Protein AF-A0A4Q1AX29-F1 (afdb_monomer)

Structure (mmCIF, N/CA/C/O backbone):
data_AF-A0A4Q1AX29-F1
#
_entry.id   AF-A0A4Q1AX29-F1
#
loop_
_atom_site.group_PDB
_atom_site.id
_atom_site.type_symbol
_atom_site.label_atom_id
_atom_site.label_alt_id
_atom_site.label_comp_id
_atom_site.label_asym_id
_atom_site.label_entity_id
_atom_site.label_seq_id
_atom_site.pdbx_PDB_ins_code
_atom_site.Cartn_x
_atom_site.Cartn_y
_atom_site.Cartn_z
_atom_site.occupancy
_atom_site.B_iso_or_equiv
_atom_site.auth_seq_id
_atom_site.auth_comp_id
_atom_site.auth_asym_id
_atom_site.auth_atom_id
_atom_site.pdbx_PDB_model_num
ATOM 1 N N . ASN A 1 1 ? -21.742 1.348 8.158 1.00 94.44 1 ASN A N 1
ATOM 2 C CA . ASN A 1 1 ? -20.866 2.419 8.671 1.00 94.44 1 ASN A CA 1
ATOM 3 C C . ASN A 1 1 ? -20.179 2.042 9.993 1.00 94.44 1 ASN A C 1
ATOM 5 O O . ASN A 1 1 ? -20.009 2.893 10.861 1.00 94.44 1 ASN A O 1
ATOM 9 N N . GLN A 1 2 ? -19.813 0.765 10.159 1.00 96.81 2 GLN A N 1
ATOM 10 C CA . GLN A 1 2 ? -19.086 0.260 11.331 1.00 96.81 2 GLN A CA 1
ATOM 11 C C . GLN A 1 2 ? -17.579 0.408 11.099 1.00 96.81 2 GLN A C 1
ATOM 13 O O . GLN A 1 2 ? -17.156 0.415 9.941 1.00 96.81 2 GLN A O 1
ATOM 18 N N . TRP A 1 3 ? -16.799 0.501 12.173 1.00 97.06 3 TRP A N 1
ATOM 19 C CA . TRP A 1 3 ? -15.341 0.484 12.115 1.00 97.06 3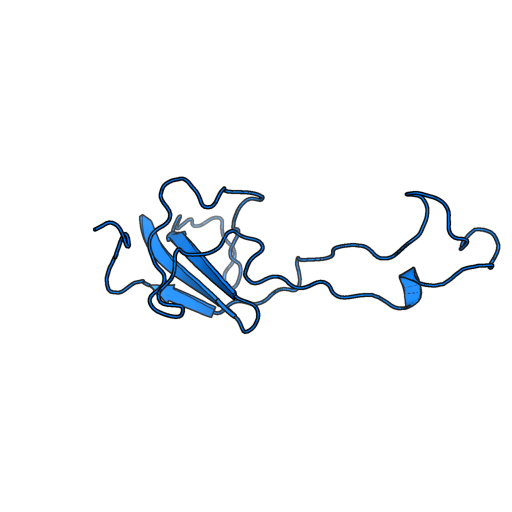 TRP A CA 1
ATOM 20 C C . TRP A 1 3 ? -14.817 -0.921 11.820 1.00 97.06 3 TRP A C 1
ATOM 22 O O . TRP A 1 3 ? -15.298 -1.910 12.380 1.00 97.06 3 TRP A O 1
ATOM 32 N N . LEU A 1 4 ? -13.854 -0.996 10.910 1.00 96.44 4 LEU A N 1
ATOM 33 C CA . LEU A 1 4 ? -13.205 -2.215 10.460 1.00 96.44 4 LEU A CA 1
ATOM 34 C C . LEU A 1 4 ? -11.689 -2.072 10.547 1.00 96.44 4 LEU A C 1
ATOM 36 O O . LEU A 1 4 ? -11.142 -0.994 10.317 1.00 96.44 4 LEU A O 1
ATOM 40 N N . GLU A 1 5 ? -11.039 -3.206 10.756 1.00 96.19 5 GLU A N 1
ATOM 41 C CA . GLU A 1 5 ? -9.626 -3.406 10.480 1.00 96.19 5 GLU A CA 1
ATOM 42 C C . GLU A 1 5 ? -9.459 -4.243 9.220 1.00 96.19 5 GLU A C 1
ATOM 44 O O . GLU A 1 5 ? -10.031 -5.329 9.076 1.00 96.19 5 GLU A O 1
ATOM 49 N N . VAL A 1 6 ? -8.637 -3.727 8.316 1.00 97.00 6 VAL A N 1
ATOM 50 C CA . VAL A 1 6 ? -8.244 -4.366 7.066 1.00 97.00 6 VAL A CA 1
ATOM 51 C C . VAL A 1 6 ? -6.745 -4.597 7.126 1.00 97.00 6 VAL A C 1
ATOM 53 O O . VAL A 1 6 ? -5.978 -3.640 7.197 1.00 97.00 6 VAL A O 1
ATOM 56 N N . TYR A 1 7 ? -6.311 -5.852 7.116 1.00 97.38 7 TYR A N 1
ATOM 57 C CA . TYR A 1 7 ? -4.919 -6.175 7.410 1.00 97.38 7 TYR A CA 1
ATOM 58 C C . TYR A 1 7 ? -4.407 -7.386 6.643 1.00 97.38 7 TYR A C 1
ATOM 60 O O . TYR A 1 7 ? -5.157 -8.256 6.200 1.00 97.38 7 TYR A O 1
ATOM 68 N N . ASN A 1 8 ? -3.090 -7.445 6.498 1.00 97.19 8 ASN A N 1
ATOM 69 C CA . ASN A 1 8 ? -2.357 -8.634 6.088 1.00 97.19 8 ASN A CA 1
ATOM 70 C C . ASN A 1 8 ? -0.948 -8.592 6.701 1.00 97.19 8 ASN A C 1
ATOM 72 O O . ASN A 1 8 ? -0.679 -7.810 7.608 1.00 97.19 8 ASN A O 1
ATOM 76 N N . ARG A 1 9 ? -0.029 -9.422 6.198 1.00 96.06 9 ARG A N 1
ATOM 77 C CA . ARG A 1 9 ? 1.360 -9.468 6.683 1.00 96.06 9 ARG A CA 1
ATOM 78 C C . ARG A 1 9 ? 2.139 -8.150 6.538 1.00 96.06 9 ARG A C 1
ATOM 80 O O . ARG A 1 9 ? 3.174 -8.012 7.173 1.00 96.06 9 ARG A O 1
ATOM 87 N N . ASN A 1 10 ? 1.730 -7.259 5.631 1.00 96.81 10 ASN A N 1
ATOM 88 C CA . ASN A 1 10 ? 2.475 -6.038 5.314 1.00 96.81 10 ASN A CA 1
ATOM 89 C C . ASN A 1 10 ? 2.062 -4.881 6.235 1.00 96.81 10 ASN A C 1
ATOM 91 O O . ASN A 1 10 ? 2.900 -4.057 6.586 1.00 96.81 10 ASN A O 1
ATOM 95 N N . GLY A 1 11 ? 0.789 -4.828 6.633 1.00 96.56 11 GLY A N 1
ATOM 96 C CA . GLY A 1 11 ? 0.276 -3.761 7.483 1.00 96.56 11 GLY A CA 1
ATOM 97 C C . GLY A 1 11 ? -1.237 -3.801 7.671 1.00 96.56 11 GLY A C 1
ATOM 98 O O . GLY A 1 11 ? -1.922 -4.722 7.213 1.00 96.56 11 GLY A O 1
ATOM 99 N N . VAL A 1 12 ? -1.741 -2.775 8.357 1.00 97.06 12 VAL A N 1
ATOM 100 C CA . VAL A 1 12 ? -3.137 -2.628 8.787 1.00 97.06 12 VAL A CA 1
ATOM 101 C C . VAL A 1 12 ? -3.681 -1.248 8.439 1.00 97.06 12 VAL A C 1
ATOM 103 O O . VAL A 1 12 ? -2.960 -0.252 8.468 1.00 97.06 12 VAL A O 1
ATOM 106 N N . VAL A 1 13 ? -4.972 -1.199 8.142 1.00 96.62 13 VAL A N 1
ATOM 107 C CA . VAL A 1 13 ? -5.771 0.003 7.906 1.00 96.62 13 VAL A CA 1
ATOM 108 C C . VAL A 1 13 ? -6.991 -0.064 8.802 1.00 96.62 13 VAL A C 1
ATOM 110 O O . VAL A 1 13 ? -7.680 -1.086 8.827 1.00 96.62 13 VAL A O 1
ATOM 113 N N . THR A 1 14 ? -7.284 1.031 9.493 1.00 96.81 14 THR A N 1
ATOM 114 C CA . THR A 1 14 ? -8.558 1.221 10.186 1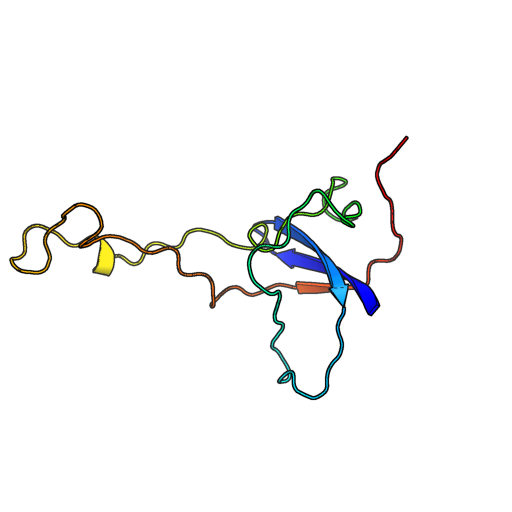.00 96.81 14 THR A CA 1
ATOM 115 C C . THR A 1 14 ? -9.437 2.116 9.323 1.00 96.81 14 THR A C 1
ATOM 117 O O . THR A 1 14 ? -8.994 3.137 8.804 1.00 96.81 14 THR A O 1
ATOM 120 N N . ALA A 1 15 ? -10.673 1.694 9.066 1.00 96.38 15 ALA A N 1
ATOM 121 C CA . ALA A 1 15 ? -11.576 2.423 8.180 1.00 96.38 15 ALA A CA 1
ATOM 122 C C . ALA A 1 15 ? -13.042 2.112 8.485 1.00 96.38 15 ALA A C 1
ATOM 124 O O . ALA A 1 15 ? -13.371 1.146 9.175 1.00 96.38 15 ALA A O 1
ATOM 125 N N . ARG A 1 16 ? -13.953 2.912 7.926 1.00 96.62 16 ARG A N 1
ATOM 126 C CA . ARG A 1 16 ? -15.399 2.699 8.062 1.00 96.62 16 ARG A CA 1
ATOM 127 C C . ARG A 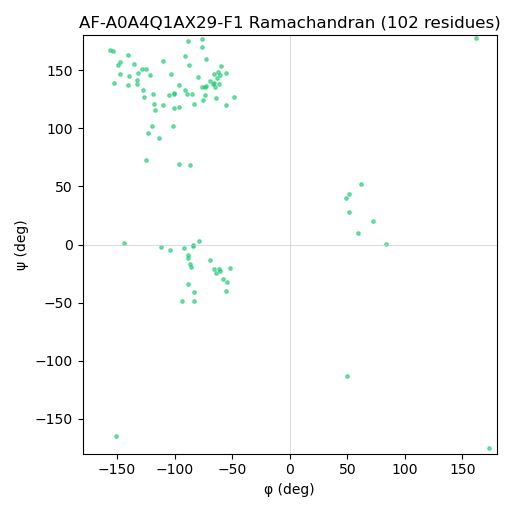1 16 ? -15.981 1.945 6.871 1.00 96.62 16 ARG A C 1
ATOM 129 O O . ARG A 1 16 ? -15.700 2.243 5.714 1.00 96.62 16 ARG A O 1
ATOM 136 N N . ALA A 1 17 ? -16.868 0.997 7.160 1.00 96.94 17 ALA A N 1
ATOM 137 C CA . ALA A 1 17 ? -17.535 0.192 6.145 1.00 96.94 17 ALA A CA 1
ATOM 138 C C . ALA A 1 17 ? -18.645 0.963 5.412 1.00 96.94 17 ALA A C 1
ATOM 140 O O . ALA A 1 17 ? -19.642 1.366 6.032 1.00 96.94 17 ALA A O 1
ATOM 141 N N . VAL A 1 18 ? -18.545 1.025 4.083 1.00 97.62 18 VAL A N 1
ATOM 142 C CA . VAL A 1 18 ? -19.650 1.380 3.182 1.00 97.62 18 VAL A CA 1
ATOM 143 C C . VAL A 1 18 ? -20.204 0.098 2.563 1.00 97.62 18 VAL A C 1
ATOM 145 O O . VAL A 1 18 ? -19.620 -0.470 1.644 1.00 97.62 18 VAL A O 1
ATOM 148 N N . VAL A 1 19 ? -21.338 -0.372 3.081 1.00 97.06 19 VAL A N 1
ATOM 149 C CA . VAL A 1 19 ? -22.006 -1.583 2.582 1.00 97.06 19 VAL A CA 1
ATOM 150 C C . VAL A 1 19 ? -22.887 -1.205 1.399 1.00 97.06 19 VAL A C 1
ATOM 152 O O . VAL A 1 19 ? -23.665 -0.256 1.481 1.00 97.06 19 VAL A O 1
ATOM 155 N N . SER A 1 20 ? -22.765 -1.925 0.286 1.00 97.31 20 SER A N 1
ATOM 156 C CA . SER A 1 20 ? -23.531 -1.612 -0.915 1.00 97.31 20 SER A CA 1
ATOM 157 C C . SER A 1 20 ? -23.775 -2.846 -1.777 1.00 97.31 20 SER A C 1
ATOM 159 O O . SER A 1 20 ? -22.865 -3.641 -1.984 1.00 97.31 20 SER A O 1
ATOM 161 N N . HIS A 1 21 ? -24.989 -2.975 -2.319 1.00 96.88 21 HIS A N 1
ATOM 162 C CA . HIS A 1 21 ? -25.402 -4.099 -3.173 1.00 96.88 21 HIS A CA 1
ATOM 163 C C . HIS A 1 21 ? -24.619 -4.180 -4.495 1.00 96.88 21 HIS A C 1
ATOM 165 O O . HIS A 1 21 ? -24.497 -5.250 -5.077 1.00 96.88 21 HIS A O 1
ATOM 171 N N . ARG A 1 22 ? -24.066 -3.051 -4.955 1.00 97.81 22 ARG A N 1
ATOM 172 C CA . ARG A 1 22 ? -23.220 -2.947 -6.156 1.00 97.81 22 ARG A CA 1
ATOM 173 C C . ARG A 1 22 ? -21.848 -3.609 -6.010 1.00 97.81 22 ARG A C 1
ATOM 175 O O . ARG A 1 22 ? -21.153 -3.759 -7.007 1.00 97.81 22 ARG A O 1
ATOM 182 N N . MET A 1 23 ? -21.428 -3.955 -4.792 1.00 97.25 23 MET A N 1
ATOM 183 C CA . MET A 1 23 ? -20.130 -4.586 -4.563 1.00 97.25 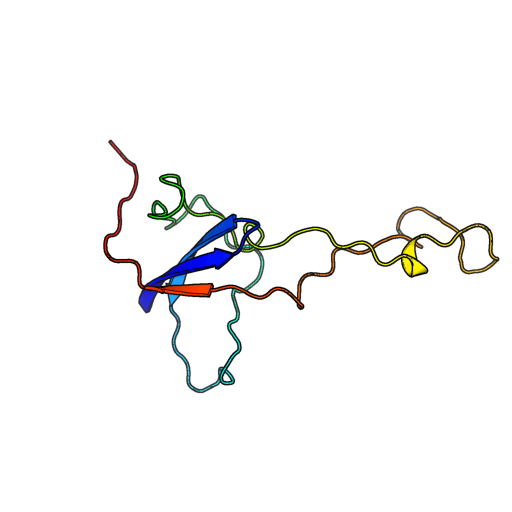23 MET A CA 1
ATOM 184 C C . MET A 1 23 ? -20.222 -6.099 -4.804 1.00 97.25 23 MET A C 1
ATOM 186 O O . MET A 1 23 ? -20.995 -6.767 -4.111 1.00 97.25 23 MET A O 1
ATOM 190 N N . PRO A 1 24 ? -19.436 -6.665 -5.740 1.00 96.88 24 PRO A N 1
ATOM 191 C CA . PRO A 1 24 ? -19.367 -8.108 -5.929 1.00 96.88 24 PRO A CA 1
ATOM 192 C C . PRO A 1 24 ? -18.881 -8.817 -4.662 1.00 96.88 24 PRO A C 1
ATOM 194 O O . PRO A 1 24 ? -18.030 -8.308 -3.926 1.00 96.88 24 PRO A O 1
ATOM 197 N N . ARG A 1 25 ? -19.400 -10.023 -4.413 1.00 96.31 25 ARG A N 1
ATOM 198 C CA . ARG A 1 25 ? -18.947 -10.847 -3.286 1.00 96.31 25 ARG A CA 1
ATOM 199 C C . ARG A 1 25 ? -17.463 -11.185 -3.438 1.00 96.31 25 ARG A C 1
ATOM 201 O O . ARG A 1 25 ? -17.015 -11.533 -4.524 1.00 96.31 25 ARG A O 1
ATOM 208 N N . GLY A 1 26 ? -16.725 -11.113 -2.331 1.00 95.00 26 GLY A N 1
ATOM 209 C CA . GLY A 1 26 ? -15.287 -11.402 -2.295 1.00 95.00 26 GLY A CA 1
ATOM 210 C C . GLY A 1 26 ? -14.391 -10.229 -2.700 1.00 95.00 26 GLY A C 1
ATOM 211 O O . GLY A 1 26 ? -13.174 -10.370 -2.680 1.00 95.00 26 GLY A O 1
ATOM 212 N N . THR A 1 27 ? -14.956 -9.066 -3.034 1.00 95.69 27 THR A N 1
ATOM 213 C CA . THR A 1 27 ? -14.188 -7.866 -3.383 1.00 95.69 27 THR A CA 1
ATOM 214 C C . THR A 1 27 ? -14.524 -6.711 -2.448 1.00 95.69 27 THR A C 1
ATOM 216 O O . THR A 1 27 ? -15.661 -6.532 -2.017 1.00 95.69 27 THR A O 1
ATOM 219 N N . MET A 1 28 ? -13.520 -5.891 -2.159 1.00 95.38 28 MET A N 1
ATOM 220 C CA . MET A 1 28 ? -13.655 -4.655 -1.402 1.00 95.38 28 MET A CA 1
ATOM 221 C C . MET A 1 28 ? -12.916 -3.549 -2.141 1.00 95.38 28 MET A C 1
AT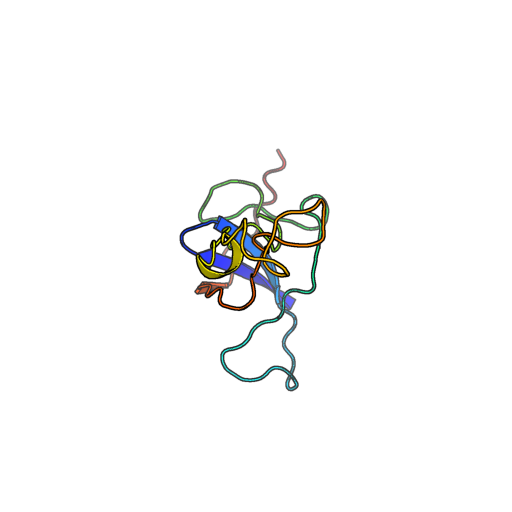OM 223 O O . MET A 1 28 ? -11.805 -3.760 -2.622 1.00 95.38 28 MET A O 1
ATOM 227 N N . PHE A 1 29 ? -13.521 -2.364 -2.201 1.00 96.25 29 PHE A N 1
ATOM 228 C CA . PHE A 1 29 ? -12.865 -1.171 -2.719 1.00 96.25 29 PHE A CA 1
ATOM 229 C C . PHE A 1 29 ? -12.605 -0.197 -1.578 1.00 96.25 29 PHE A C 1
ATOM 231 O O . PHE A 1 29 ? -13.537 0.284 -0.938 1.00 96.25 29 PHE A O 1
ATOM 238 N N . MET A 1 30 ? -11.329 0.116 -1.378 1.00 96.81 30 MET A N 1
ATOM 239 C CA . MET A 1 30 ? -10.897 1.340 -0.722 1.00 96.81 30 MET A CA 1
ATOM 240 C C . MET A 1 30 ? -10.474 2.293 -1.836 1.00 96.81 30 MET A C 1
ATOM 242 O O . MET A 1 30 ? -9.597 1.962 -2.640 1.00 96.81 30 MET A O 1
ATOM 246 N N . TYR A 1 31 ? -11.165 3.424 -1.959 1.00 96.56 31 TYR A N 1
ATOM 247 C CA . TYR A 1 31 ? -10.828 4.406 -2.985 1.00 96.56 31 TYR A CA 1
ATOM 248 C C . TYR A 1 31 ? -9.409 4.929 -2.750 1.00 96.56 31 TYR A C 1
ATOM 250 O O . TYR A 1 31 ? -8.935 4.957 -1.624 1.00 96.56 31 TYR A O 1
ATOM 258 N N . HIS A 1 32 ? -8.688 5.295 -3.803 1.00 96.19 32 HIS A N 1
ATOM 259 C CA . HIS A 1 32 ? -7.264 5.591 -3.663 1.00 96.19 32 HIS A CA 1
ATOM 260 C C . HIS A 1 32 ? -7.016 6.837 -2.795 1.00 96.19 32 HIS A C 1
ATOM 262 O O . HIS A 1 32 ? -7.716 7.836 -2.938 1.00 96.19 32 HIS A O 1
ATOM 268 N N . ALA A 1 33 ? -5.990 6.754 -1.942 1.00 93.25 33 ALA A N 1
ATOM 269 C CA . ALA A 1 33 ? -5.388 7.878 -1.225 1.00 93.25 33 ALA A CA 1
ATOM 270 C C . ALA A 1 33 ? -6.300 8.642 -0.246 1.00 93.25 33 ALA A C 1
ATOM 272 O O . ALA A 1 33 ? -6.335 9.868 -0.259 1.00 93.25 33 ALA A O 1
ATOM 273 N N . GLN A 1 34 ? -6.973 7.934 0.670 1.00 93.19 34 GLN A N 1
ATOM 274 C CA . GLN A 1 34 ? -7.355 8.576 1.936 1.00 93.19 34 GLN A CA 1
ATOM 275 C C . GLN A 1 34 ? -6.119 8.752 2.817 1.00 93.19 34 GLN A C 1
ATOM 277 O O . GLN A 1 34 ? -5.279 7.849 2.920 1.00 93.19 34 GLN A O 1
ATOM 282 N N . ASP A 1 35 ? -6.029 9.931 3.419 1.00 87.12 35 ASP A N 1
ATOM 283 C CA . ASP A 1 35 ? -4.980 10.300 4.356 1.00 87.12 35 ASP A CA 1
ATOM 284 C C . ASP A 1 35 ? -5.165 9.572 5.708 1.00 87.12 35 ASP A C 1
ATOM 286 O O . ASP A 1 35 ? -6.250 9.090 6.024 1.00 87.12 35 ASP A O 1
ATOM 290 N N . LYS A 1 36 ? -4.089 9.482 6.491 1.00 89.88 36 LYS A N 1
ATOM 291 C CA . LYS A 1 36 ? -4.023 8.935 7.849 1.00 89.88 36 LYS A CA 1
ATOM 292 C C . LYS A 1 36 ? -4.318 9.982 8.946 1.00 89.88 36 LYS A C 1
ATOM 294 O O . LYS A 1 36 ? -4.423 9.620 10.113 1.00 89.88 36 LYS A O 1
ATOM 299 N N . HIS A 1 37 ? -4.424 11.270 8.610 1.00 88.25 37 HIS A N 1
ATOM 300 C CA . HIS A 1 37 ? -4.589 12.346 9.606 1.00 88.25 37 HIS A CA 1
ATOM 301 C C . HIS A 1 37 ? -6.040 12.634 10.024 1.00 88.25 37 HIS A C 1
ATOM 303 O O . HIS A 1 37 ? -6.254 13.303 11.029 1.00 88.25 37 HIS A O 1
ATOM 309 N N . ILE A 1 38 ? -7.043 12.178 9.269 1.00 92.25 38 ILE A N 1
ATOM 310 C CA . ILE A 1 38 ? -8.455 12.509 9.516 1.00 92.25 38 ILE A CA 1
ATOM 311 C C . ILE A 1 38 ? -9.211 11.218 9.805 1.00 92.25 38 ILE A C 1
ATOM 313 O O . ILE A 1 38 ? -9.120 10.276 9.020 1.00 92.25 38 ILE A O 1
ATOM 317 N N . GLU A 1 39 ? -9.975 11.181 10.902 1.00 92.69 39 GLU A N 1
ATOM 318 C CA . GLU A 1 39 ? -10.906 10.079 11.208 1.00 92.69 39 GLU A CA 1
ATOM 319 C C . GLU A 1 39 ? -10.240 8.692 11.125 1.00 92.69 39 GLU A C 1
ATOM 321 O O . GLU A 1 39 ? -10.774 7.744 10.548 1.00 92.69 39 GLU A O 1
ATOM 326 N N . THR A 1 40 ? -9.030 8.585 11.677 1.00 94.81 40 THR A N 1
ATOM 327 C CA . THR A 1 40 ? -8.249 7.346 11.684 1.00 94.81 40 THR A CA 1
ATOM 328 C C . THR A 1 40 ? -7.987 6.920 13.133 1.00 94.81 40 THR A C 1
ATOM 330 O O . THR A 1 40 ? -7.122 7.503 13.791 1.00 94.81 40 THR A O 1
ATOM 333 N N . PRO A 1 41 ? -8.719 5.930 13.671 1.00 95.50 41 PRO A N 1
ATOM 334 C CA . PRO A 1 41 ? -8.486 5.434 15.022 1.00 95.50 41 PRO A CA 1
ATOM 335 C C . PRO A 1 41 ? -7.245 4.532 15.085 1.00 95.50 41 PRO A C 1
ATOM 337 O O . PRO A 1 41 ? -6.663 4.141 14.061 1.00 95.50 41 PRO A O 1
ATOM 340 N N . GLY A 1 42 ? -6.839 4.202 16.306 1.00 95.25 42 GLY A N 1
ATOM 341 C CA . GLY A 1 42 ? -5.852 3.176 16.607 1.00 95.25 42 GLY A CA 1
ATOM 342 C C . GLY A 1 42 ? -6.271 1.793 16.109 1.00 95.25 42 GLY A C 1
ATOM 343 O O . GLY A 1 42 ? -7.450 1.499 15.916 1.00 95.25 42 GLY A O 1
ATOM 344 N N . SER A 1 43 ? -5.270 0.958 15.851 1.00 94.62 43 SER A N 1
ATOM 345 C CA . SER A 1 43 ? -5.416 -0.447 15.470 1.00 94.62 43 SER A CA 1
ATOM 346 C C . SER A 1 43 ? -5.173 -1.334 16.690 1.00 94.62 43 SER A C 1
ATOM 348 O O . SER A 1 43 ? -4.145 -1.204 17.351 1.00 94.62 43 SER A O 1
ATOM 350 N N . GLU A 1 44 ? -6.081 -2.276 16.942 1.00 91.88 44 GLU A N 1
ATOM 351 C CA . GLU A 1 44 ? -5.961 -3.322 17.965 1.00 91.88 44 GLU A CA 1
ATOM 352 C C . GLU A 1 44 ? -4.822 -4.306 17.640 1.00 91.88 44 GLU A C 1
ATOM 354 O O . GLU A 1 44 ? -4.360 -5.031 18.515 1.00 91.88 44 GLU A O 1
ATOM 359 N N . ILE A 1 45 ? -4.390 -4.394 16.374 1.00 92.56 45 ILE A N 1
ATOM 360 C CA . ILE A 1 45 ? -3.322 -5.318 15.945 1.00 92.56 45 ILE A CA 1
ATOM 361 C C . ILE A 1 45 ? -1.937 -4.731 16.205 1.00 92.56 45 ILE A C 1
ATOM 363 O O . ILE A 1 45 ? -1.006 -5.453 16.550 1.00 92.56 45 ILE A O 1
ATOM 367 N N . THR A 1 46 ? -1.783 -3.437 15.943 1.00 93.75 46 THR A N 1
ATOM 368 C CA . THR A 1 46 ? -0.475 -2.769 15.930 1.00 93.75 46 THR A CA 1
ATOM 369 C C . THR A 1 46 ? -0.303 -1.773 17.060 1.00 93.75 46 THR A C 1
ATOM 371 O O . THR A 1 46 ? 0.748 -1.139 17.104 1.00 93.75 46 THR A O 1
ATOM 374 N N . GLU A 1 47 ? -1.329 -1.576 17.894 1.00 93.06 47 GLU A N 1
ATOM 375 C CA . GLU A 1 47 ? -1.342 -0.647 19.038 1.00 93.06 47 GLU A CA 1
ATOM 376 C C . GLU A 1 47 ? -0.896 0.775 18.656 1.00 93.06 47 GLU A C 1
ATOM 378 O O . GLU A 1 47 ? -0.330 1.540 19.426 1.00 93.06 47 GLU A O 1
ATOM 383 N N . THR A 1 48 ? -1.117 1.124 17.393 1.00 93.31 48 THR A N 1
ATOM 384 C CA . THR A 1 48 ? -0.682 2.371 16.770 1.00 93.31 48 THR A CA 1
ATOM 385 C C . THR A 1 48 ? -1.782 2.866 15.851 1.00 93.31 48 THR A C 1
ATOM 387 O O . THR A 1 48 ? -2.671 2.112 15.451 1.00 93.31 48 THR A O 1
ATOM 390 N N . ARG A 1 49 ? -1.716 4.148 15.480 1.00 94.38 49 ARG A N 1
ATOM 391 C CA . ARG A 1 49 ? -2.636 4.768 14.518 1.00 94.38 49 ARG A CA 1
ATOM 392 C C . ARG A 1 49 ? -2.762 3.901 13.260 1.00 94.38 49 ARG A C 1
ATOM 394 O O . ARG A 1 49 ? -1.734 3.596 12.640 1.00 94.38 49 ARG A O 1
ATOM 401 N N . GLY A 1 50 ? -3.986 3.553 12.856 1.00 93.50 50 GLY A N 1
ATOM 402 C CA . GLY A 1 50 ? -4.226 2.726 11.671 1.00 93.50 50 GLY A CA 1
ATOM 403 C C . GLY A 1 50 ? -3.592 3.305 10.404 1.00 93.50 50 GLY A C 1
ATOM 404 O O . GLY A 1 50 ? -3.404 4.509 10.279 1.00 93.50 50 GLY A O 1
ATOM 405 N N . GLY A 1 51 ? -3.155 2.448 9.484 1.00 94.62 51 GLY A N 1
ATOM 406 C CA . GLY A 1 51 ? -2.472 2.872 8.262 1.00 94.62 51 GLY A CA 1
ATOM 407 C C . GLY A 1 51 ? -3.406 3.442 7.191 1.00 94.62 51 GLY A C 1
ATOM 408 O O . GLY A 1 51 ? -4.623 3.435 7.333 1.00 94.62 51 GLY A O 1
ATOM 409 N N . SER A 1 52 ? -2.819 3.900 6.083 1.00 94.69 52 SER A N 1
ATOM 410 C CA . SER A 1 52 ? -3.556 4.279 4.870 1.00 94.69 52 SER A CA 1
ATOM 411 C C . SER A 1 52 ? -3.748 3.077 3.941 1.00 94.69 52 SER A C 1
ATOM 413 O O . SER A 1 52 ? -3.161 2.020 4.156 1.00 94.69 52 SER A O 1
ATOM 415 N N . HIS A 1 53 ? -4.494 3.241 2.845 1.00 94.69 53 HIS A N 1
ATOM 416 C CA . HIS A 1 53 ? -4.757 2.171 1.867 1.00 94.69 53 HIS A CA 1
ATOM 417 C C . HIS A 1 53 ? -3.510 1.434 1.322 1.00 94.69 53 HIS A C 1
ATOM 419 O O . HIS A 1 53 ? -3.645 0.324 0.813 1.00 94.69 53 HIS A O 1
ATOM 425 N N . ASN A 1 54 ? -2.315 2.033 1.418 1.00 96.38 54 ASN A N 1
ATOM 426 C CA . ASN A 1 54 ? -1.045 1.420 1.016 1.00 96.38 54 ASN A CA 1
ATOM 427 C C . ASN A 1 54 ? -0.365 0.602 2.126 1.00 96.38 54 ASN A C 1
ATOM 429 O O . ASN A 1 54 ? 0.552 -0.154 1.835 1.00 96.38 54 ASN A O 1
ATOM 433 N N . ALA A 1 55 ? -0.807 0.694 3.381 1.00 96.12 55 ALA A N 1
ATOM 434 C CA . ALA A 1 55 ? -0.255 -0.107 4.475 1.00 96.12 55 ALA A CA 1
ATOM 435 C C . ALA A 1 55 ? -0.284 -1.632 4.218 1.00 96.12 55 ALA A C 1
ATOM 437 O O . ALA A 1 55 ? 0.706 -2.292 4.522 1.00 96.12 55 ALA A O 1
ATOM 438 N N . PRO A 1 56 ? -1.342 -2.230 3.630 1.00 96.50 56 PRO A N 1
ATOM 439 C CA . PRO A 1 56 ? -1.354 -3.655 3.326 1.00 96.50 56 PRO A CA 1
ATOM 440 C C . PRO A 1 56 ? -0.670 -3.988 1.987 1.00 96.50 56 PRO A C 1
ATOM 442 O O . PRO A 1 56 ? -0.609 -5.164 1.615 1.00 96.50 56 PRO A O 1
ATOM 445 N N . THR A 1 57 ? -0.173 -3.008 1.223 1.00 97.06 57 THR A N 1
ATOM 446 C CA . THR A 1 57 ? 0.464 -3.251 -0.081 1.00 97.06 57 THR A CA 1
ATOM 447 C C . THR A 1 57 ? 1.975 -3.458 0.067 1.00 97.06 57 THR A C 1
ATOM 449 O O . THR A 1 57 ? 2.582 -3.170 1.096 1.00 97.06 57 THR A O 1
ATOM 452 N N . ARG A 1 58 ? 2.601 -4.043 -0.959 1.00 96.38 58 ARG A N 1
ATOM 453 C CA . ARG A 1 58 ? 4.057 -4.213 -1.059 1.00 96.38 58 ARG A CA 1
ATOM 454 C C . ARG A 1 58 ? 4.460 -4.143 -2.526 1.00 96.38 58 ARG A C 1
ATOM 456 O O . ARG A 1 58 ? 3.723 -4.628 -3.384 1.00 96.38 58 ARG A O 1
ATOM 463 N N . ILE A 1 59 ? 5.644 -3.603 -2.801 1.00 96.75 59 ILE A N 1
ATOM 464 C CA . ILE A 1 59 ? 6.232 -3.609 -4.144 1.00 96.75 59 ILE A CA 1
ATOM 465 C C . ILE A 1 59 ? 6.512 -5.054 -4.578 1.00 96.75 59 ILE A C 1
ATOM 467 O O . ILE A 1 59 ? 7.213 -5.792 -3.882 1.00 96.75 59 ILE A O 1
ATOM 471 N N . HIS A 1 60 ? 5.987 -5.434 -5.741 1.00 94.88 60 HIS A N 1
ATOM 472 C CA . HIS A 1 60 ? 6.299 -6.689 -6.416 1.00 94.88 60 HIS A CA 1
ATOM 473 C C . HIS A 1 60 ? 6.930 -6.363 -7.767 1.00 94.88 60 HIS A C 1
ATOM 475 O O . 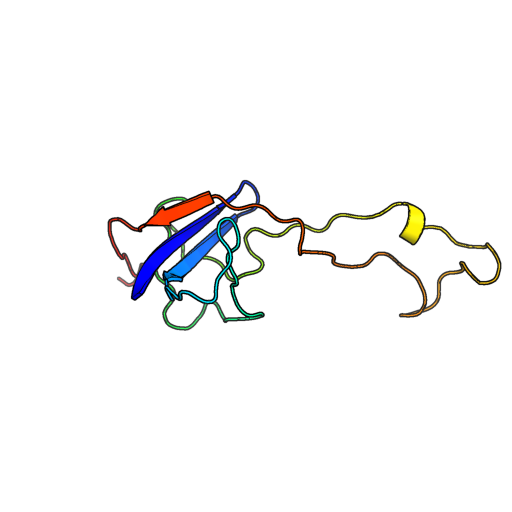HIS A 1 60 ? 6.333 -5.681 -8.591 1.00 94.88 60 HIS A O 1
ATOM 481 N N . LEU A 1 61 ? 8.154 -6.834 -7.991 1.00 96.19 61 LEU A N 1
ATOM 482 C CA . LEU A 1 61 ? 8.853 -6.605 -9.250 1.00 96.19 61 LEU A CA 1
ATOM 483 C C . LEU A 1 61 ? 8.550 -7.744 -10.215 1.00 96.19 61 LEU A C 1
ATOM 485 O O . LEU A 1 61 ? 8.665 -8.918 -9.858 1.00 96.19 61 LEU A O 1
ATOM 489 N N . LYS A 1 62 ? 8.209 -7.398 -11.455 1.00 97.50 62 LYS A N 1
ATOM 490 C CA . LYS A 1 62 ? 8.071 -8.373 -12.534 1.00 97.50 62 LYS A CA 1
ATOM 491 C C . LYS A 1 62 ? 9.374 -8.412 -13.341 1.00 97.50 62 LYS A C 1
ATOM 493 O O . LYS A 1 62 ? 9.703 -7.398 -13.952 1.00 97.50 62 LYS A O 1
ATOM 498 N N . PRO A 1 63 ? 10.094 -9.550 -13.421 1.00 97.88 63 PRO A N 1
ATOM 499 C CA . PRO A 1 63 ? 11.380 -9.628 -14.124 1.00 97.88 63 PRO A CA 1
ATOM 500 C C . PRO A 1 63 ? 11.334 -9.161 -15.581 1.00 97.88 63 PRO A C 1
ATOM 502 O O . PRO A 1 63 ? 12.280 -8.550 -16.064 1.00 97.88 63 PRO A O 1
ATOM 505 N N . THR A 1 64 ? 10.206 -9.362 -16.269 1.00 97.94 64 THR A N 1
ATOM 506 C CA . THR A 1 64 ? 10.029 -8.876 -17.645 1.00 97.94 64 THR A CA 1
ATOM 507 C C . THR A 1 64 ? 10.209 -7.361 -17.754 1.00 97.94 64 THR A C 1
ATOM 509 O O . THR A 1 64 ? 10.664 -6.888 -18.782 1.00 97.94 64 THR A O 1
ATOM 512 N N . GLN A 1 65 ? 9.901 -6.599 -16.701 1.00 97.88 65 GLN A N 1
ATOM 513 C CA . GLN A 1 65 ? 10.024 -5.136 -16.655 1.00 97.88 65 GLN A CA 1
ATOM 514 C C . GLN A 1 65 ? 11.438 -4.647 -16.295 1.00 97.88 65 GLN A C 1
ATOM 516 O O . GLN A 1 65 ? 11.664 -3.444 -16.220 1.00 97.88 65 GLN A O 1
ATOM 521 N N . LEU A 1 66 ? 12.382 -5.563 -16.060 1.00 97.81 66 LEU A N 1
ATOM 522 C CA . LEU A 1 66 ? 13.781 -5.254 -15.741 1.00 97.81 66 LEU A CA 1
ATOM 523 C C . LEU A 1 66 ? 14.727 -5.478 -16.929 1.00 97.81 66 LEU A C 1
ATOM 525 O O . LEU A 1 66 ? 15.919 -5.203 -16.826 1.00 97.81 66 LEU A O 1
ATOM 529 N N . VAL A 1 67 ? 14.213 -5.994 -18.048 1.00 97.69 67 VAL A N 1
ATOM 530 C CA . VAL A 1 67 ? 14.995 -6.213 -19.271 1.00 97.69 67 VAL A CA 1
ATOM 531 C C . VAL A 1 67 ? 15.505 -4.872 -19.816 1.00 97.69 67 VAL A C 1
ATOM 533 O O . VAL A 1 67 ? 14.806 -3.864 -19.759 1.00 97.69 67 VAL A O 1
ATOM 536 N N . GLY A 1 68 ? 16.719 -4.854 -20.361 1.00 98.06 68 GLY A N 1
ATOM 537 C CA . GLY A 1 68 ? 17.321 -3.660 -20.948 1.00 98.06 68 GLY A CA 1
ATOM 538 C C . GLY A 1 68 ? 18.347 -4.008 -22.024 1.00 98.06 68 GLY A C 1
ATOM 539 O O . GLY A 1 68 ? 18.765 -5.159 -22.137 1.00 98.06 68 GLY A O 1
ATOM 540 N N . GLY A 1 69 ? 18.755 -3.009 -22.812 1.00 97.38 69 GLY A N 1
ATOM 541 C CA . GLY A 1 69 ? 19.761 -3.173 -23.866 1.00 97.38 69 GLY A CA 1
ATOM 542 C C . GLY A 1 69 ? 19.266 -3.953 -25.087 1.00 97.38 69 GLY A C 1
ATOM 543 O O . GLY A 1 69 ? 20.081 -4.475 -25.843 1.00 97.38 69 GLY A O 1
ATOM 544 N N . TYR A 1 70 ? 17.947 -4.049 -25.284 1.00 98.06 70 TYR A N 1
ATOM 545 C CA . TYR A 1 70 ? 17.341 -4.835 -26.356 1.00 98.06 70 TYR A CA 1
ATOM 546 C C . TYR A 1 70 ? 16.404 -3.980 -27.218 1.00 98.06 70 TYR A C 1
ATOM 548 O O . TYR A 1 70 ? 15.180 -4.095 -27.147 1.00 98.06 70 TYR A O 1
ATOM 556 N N . ALA A 1 71 ? 16.999 -3.098 -28.030 1.00 97.94 71 ALA A N 1
ATOM 557 C CA . ALA A 1 71 ? 16.295 -2.174 -28.924 1.00 97.94 71 ALA A CA 1
ATOM 558 C C . ALA A 1 71 ? 15.183 -1.396 -28.190 1.00 97.94 71 ALA A C 1
ATOM 560 O O . ALA A 1 71 ? 15.491 -0.622 -27.283 1.00 97.94 71 ALA A O 1
ATOM 561 N N . GLN A 1 72 ? 13.908 -1.621 -28.525 1.00 97.12 72 GLN A N 1
ATOM 562 C CA . GLN A 1 72 ? 12.755 -0.990 -27.869 1.00 97.12 72 GLN A CA 1
ATOM 563 C C . GLN A 1 72 ? 12.637 -1.322 -26.373 1.00 97.12 72 GLN A C 1
ATOM 565 O O . GLN A 1 72 ? 12.000 -0.590 -25.626 1.00 97.12 72 GLN A O 1
ATOM 570 N N . ILE A 1 73 ? 13.250 -2.417 -25.921 1.00 97.31 73 ILE A N 1
ATOM 571 C CA . ILE A 1 73 ? 13.328 -2.804 -24.512 1.00 97.31 73 ILE A CA 1
ATOM 572 C C . ILE A 1 73 ? 14.665 -2.305 -23.956 1.00 97.31 73 ILE A C 1
ATOM 574 O O . ILE A 1 73 ? 15.601 -3.065 -23.697 1.00 97.31 73 ILE A O 1
ATOM 578 N N . SER A 1 74 ? 14.765 -0.985 -23.831 1.00 97.56 74 SER A N 1
ATOM 579 C CA . SER A 1 74 ? 15.915 -0.290 -23.255 1.00 97.56 74 SER A CA 1
ATOM 580 C C . SER A 1 74 ? 15.435 0.744 -22.246 1.00 97.56 74 SER A C 1
ATOM 582 O O . SER A 1 74 ? 14.411 1.395 -22.444 1.00 97.56 74 SER A O 1
ATOM 584 N N . TYR A 1 75 ? 16.174 0.891 -21.149 1.00 98.12 75 TYR A N 1
ATOM 585 C CA . TYR A 1 75 ? 15.839 1.862 -20.117 1.00 98.12 75 TYR A CA 1
ATOM 586 C C . TYR A 1 75 ? 15.939 3.297 -20.649 1.00 98.12 75 TYR A C 1
ATOM 588 O O . TYR A 1 75 ? 16.924 3.675 -21.281 1.00 98.12 75 TYR A O 1
ATOM 596 N N . HIS A 1 76 ? 14.941 4.110 -20.320 1.00 97.75 76 HIS A N 1
ATOM 597 C CA . HIS A 1 76 ? 15.000 5.565 -20.379 1.00 97.75 76 HIS A CA 1
ATOM 598 C C . HIS A 1 76 ? 14.079 6.122 -19.289 1.00 97.75 76 HIS A C 1
ATOM 600 O O . HIS A 1 76 ? 13.135 5.443 -18.870 1.00 97.75 76 HIS A O 1
ATOM 606 N N . PHE A 1 77 ? 14.353 7.337 -18.810 1.00 98.12 77 PHE A N 1
ATOM 607 C CA . PHE A 1 77 ? 13.593 7.938 -17.716 1.00 98.12 77 PHE A CA 1
ATOM 608 C C . PHE A 1 77 ? 12.092 7.971 -18.048 1.00 98.12 77 PHE A C 1
ATOM 610 O O . PHE A 1 77 ? 11.688 8.547 -19.055 1.00 98.12 77 PHE A O 1
ATOM 617 N N . ASN A 1 78 ? 11.283 7.307 -17.215 1.00 96.94 78 ASN A N 1
ATOM 618 C CA . ASN A 1 78 ? 9.833 7.111 -17.379 1.00 96.94 78 ASN A CA 1
ATOM 619 C C . ASN A 1 78 ? 9.371 6.388 -18.665 1.00 96.94 78 ASN A C 1
ATOM 621 O O . ASN A 1 78 ? 8.172 6.338 -18.923 1.00 96.94 78 ASN A O 1
ATOM 625 N N . TYR A 1 79 ? 10.277 5.800 -19.453 1.00 97.75 79 TYR A N 1
ATOM 626 C CA . TYR A 1 79 ? 9.924 5.026 -20.651 1.00 97.75 79 TYR A CA 1
ATOM 627 C C . TYR A 1 79 ? 9.779 3.530 -20.356 1.00 97.75 79 TYR A C 1
ATOM 629 O O . TYR A 1 79 ? 8.789 2.911 -20.742 1.00 97.75 79 TYR A O 1
ATOM 637 N N . TYR A 1 80 ? 10.762 2.945 -19.663 1.00 97.88 80 TYR A N 1
ATOM 638 C CA . TYR A 1 80 ? 10.795 1.515 -19.361 1.00 97.88 80 TYR A CA 1
ATOM 639 C C . TYR A 1 80 ? 11.314 1.260 -17.949 1.00 97.88 80 TYR A C 1
ATOM 641 O O . TYR A 1 80 ? 12.289 1.876 -17.522 1.00 97.88 80 TYR A O 1
ATOM 649 N N . GLY A 1 81 ? 10.675 0.338 -17.232 1.00 97.75 81 GLY A N 1
ATOM 650 C CA . GLY A 1 81 ? 11.061 -0.042 -15.879 1.00 97.75 81 GLY A CA 1
ATOM 651 C C . GLY A 1 81 ? 9.945 -0.765 -15.122 1.00 97.75 81 GLY A C 1
ATOM 652 O O . GLY A 1 81 ? 8.839 -0.940 -15.647 1.00 97.75 81 GLY A O 1
ATOM 653 N N . PRO A 1 82 ? 10.225 -1.202 -13.884 1.00 97.56 82 PRO A N 1
ATOM 654 C CA . PRO A 1 82 ? 9.236 -1.850 -13.035 1.00 97.56 82 PRO A CA 1
ATOM 655 C C . PRO A 1 82 ? 8.107 -0.891 -12.641 1.00 97.56 82 PRO A C 1
ATOM 657 O O . PRO A 1 82 ? 8.330 0.301 -12.439 1.00 97.56 82 PRO A O 1
ATOM 660 N N . ILE A 1 83 ? 6.895 -1.429 -12.489 1.00 97.06 83 ILE A N 1
ATOM 661 C CA . ILE A 1 83 ? 5.701 -0.663 -12.093 1.00 97.06 83 ILE A CA 1
ATOM 662 C C . ILE A 1 83 ? 5.238 -1.024 -10.677 1.00 97.06 83 ILE A C 1
ATOM 664 O O . ILE A 1 83 ? 5.484 -2.124 -10.189 1.00 97.06 83 ILE A O 1
ATOM 668 N N . GLY A 1 84 ? 4.495 -0.122 -10.034 1.00 96.12 84 GLY A N 1
ATOM 669 C CA . GLY A 1 84 ? 3.859 -0.366 -8.735 1.00 96.12 84 GLY A CA 1
ATOM 670 C C . GLY A 1 84 ? 2.485 -1.032 -8.855 1.00 96.12 84 GLY A C 1
ATOM 671 O O . GLY A 1 84 ? 1.469 -0.392 -8.586 1.00 96.12 84 GLY A O 1
ATOM 672 N N . ASN A 1 85 ? 2.414 -2.297 -9.285 1.00 95.38 85 ASN A N 1
ATOM 673 C CA . ASN A 1 85 ? 1.139 -3.026 -9.316 1.00 95.38 85 ASN A CA 1
ATOM 674 C C . ASN A 1 85 ? 0.628 -3.325 -7.892 1.00 95.38 85 ASN A C 1
ATOM 676 O O . ASN A 1 85 ? 1.402 -3.660 -7.000 1.00 95.38 85 ASN A O 1
ATOM 680 N N . GLN A 1 86 ? -0.690 -3.215 -7.681 1.00 96.19 86 GLN A N 1
ATOM 681 C CA . GLN A 1 86 ? -1.289 -3.288 -6.335 1.00 96.19 86 GLN A CA 1
ATOM 682 C C . GLN A 1 86 ? -2.661 -3.982 -6.259 1.00 96.19 86 GLN A C 1
ATOM 684 O O . GLN A 1 86 ? -3.262 -4.034 -5.190 1.00 96.19 86 GLN A O 1
ATOM 689 N N . ARG A 1 87 ? -3.206 -4.483 -7.375 1.00 96.38 87 ARG A N 1
ATOM 690 C CA . ARG A 1 87 ? -4.588 -5.008 -7.418 1.00 96.38 87 ARG A CA 1
ATOM 691 C C . ARG A 1 87 ? -4.710 -6.470 -6.993 1.00 96.38 87 ARG A C 1
ATOM 693 O O . ARG A 1 87 ? -5.789 -6.879 -6.593 1.00 96.38 87 ARG A O 1
ATOM 700 N N . ASP A 1 88 ? -3.609 -7.213 -7.009 1.00 96.19 88 ASP A N 1
ATOM 701 C CA . ASP A 1 88 ? -3.541 -8.623 -6.605 1.00 96.19 88 ASP A CA 1
ATOM 702 C C . ASP A 1 88 ? -3.498 -8.819 -5.075 1.00 96.19 88 ASP A C 1
ATOM 704 O O . ASP A 1 88 ? -3.328 -9.934 -4.583 1.00 96.19 88 ASP A O 1
ATOM 708 N N . VAL A 1 89 ? -3.591 -7.733 -4.300 1.00 95.81 89 VAL A N 1
ATOM 709 C CA . VAL A 1 89 ? -3.466 -7.761 -2.841 1.00 95.81 89 VAL A CA 1
ATOM 710 C C . VAL A 1 89 ? -4.715 -8.366 -2.205 1.00 95.81 89 VAL A C 1
ATOM 712 O O . VAL A 1 89 ? -5.831 -7.900 -2.420 1.00 95.81 89 VAL A O 1
ATOM 715 N N . TYR A 1 90 ? -4.493 -9.351 -1.337 1.00 96.88 90 TYR A N 1
ATOM 716 C CA . TYR A 1 90 ? -5.507 -9.897 -0.443 1.00 96.88 90 TYR A CA 1
ATOM 717 C C . TYR A 1 90 ? -5.312 -9.377 0.978 1.00 96.88 90 TYR A C 1
ATOM 719 O O . TYR A 1 90 ? -4.188 -9.151 1.446 1.00 96.88 90 TYR A O 1
ATOM 727 N N . VAL A 1 91 ? -6.435 -9.203 1.664 1.00 97.56 91 VAL A N 1
ATOM 728 C CA . VAL A 1 91 ? -6.514 -8.708 3.036 1.00 97.56 91 VAL A CA 1
ATOM 729 C C . VAL A 1 91 ? -7.565 -9.494 3.804 1.00 97.56 91 VAL A C 1
ATOM 731 O O . VAL A 1 91 ? -8.594 -9.884 3.251 1.00 97.56 91 VAL A O 1
ATOM 734 N N . ALA A 1 92 ? -7.303 -9.713 5.086 1.00 97.31 92 ALA A N 1
ATOM 735 C CA . ALA A 1 92 ? -8.326 -10.088 6.041 1.00 97.31 92 ALA A CA 1
ATOM 736 C C . ALA A 1 92 ? -9.089 -8.827 6.461 1.00 97.31 92 ALA A C 1
ATOM 738 O O . ALA A 1 92 ? -8.511 -7.743 6.569 1.00 97.31 92 ALA A O 1
ATOM 739 N N . VAL A 1 93 ? -10.391 -8.973 6.688 1.00 96.81 93 VAL A N 1
ATOM 740 C CA . VAL A 1 93 ? -11.261 -7.883 7.132 1.00 96.81 93 VAL A CA 1
ATOM 741 C C . VAL A 1 93 ? -11.992 -8.339 8.379 1.00 96.81 93 VAL A C 1
ATOM 743 O O . VAL A 1 93 ? -12.636 -9.389 8.370 1.00 96.81 93 VAL A O 1
ATOM 746 N N . ARG A 1 94 ? -11.912 -7.546 9.447 1.00 96.00 94 ARG A N 1
ATOM 747 C CA . ARG A 1 94 ? -12.657 -7.785 10.684 1.00 96.00 94 ARG A CA 1
ATOM 748 C C . ARG A 1 94 ? -13.284 -6.500 11.196 1.00 96.00 94 ARG A C 1
ATOM 750 O O . ARG A 1 94 ? -12.824 -5.406 10.889 1.00 96.00 94 ARG A O 1
ATOM 757 N N . LYS A 1 95 ? -14.353 -6.636 11.973 1.00 96.62 95 LYS A N 1
ATOM 758 C CA . LYS A 1 95 ? -14.954 -5.512 12.692 1.00 96.62 95 LYS A CA 1
ATOM 759 C C . LYS A 1 95 ? -14.088 -5.171 13.910 1.00 96.62 95 LYS A C 1
ATOM 761 O O . LYS A 1 95 ? -13.695 -6.092 14.620 1.00 96.62 95 LYS A O 1
ATOM 766 N N . LEU A 1 96 ? -13.830 -3.882 14.135 1.00 94.88 96 LEU A N 1
ATOM 767 C CA . LEU A 1 96 ? -13.187 -3.387 15.360 1.00 94.88 96 LEU A CA 1
ATOM 768 C C . LEU A 1 96 ? -14.116 -3.607 16.559 1.00 94.88 96 LEU A C 1
ATOM 770 O O . LEU A 1 96 ? -15.334 -3.407 16.435 1.00 94.88 96 LEU A O 1
ATOM 774 N N . LYS A 1 97 ? -13.564 -4.052 17.692 1.00 92.06 97 LYS A N 1
ATOM 775 C CA . LYS A 1 97 ? -14.340 -4.245 18.923 1.00 92.06 97 LYS A CA 1
ATOM 776 C C . LYS A 1 97 ? -14.473 -2.925 19.660 1.00 92.06 97 LYS A C 1
ATOM 778 O O . LYS A 1 97 ? -15.589 -2.549 20.011 1.00 92.06 97 LYS A O 1
ATOM 783 N N . GLU A 1 98 ? -13.356 -2.231 19.826 1.00 91.06 98 GLU A N 1
ATOM 784 C CA . GLU A 1 9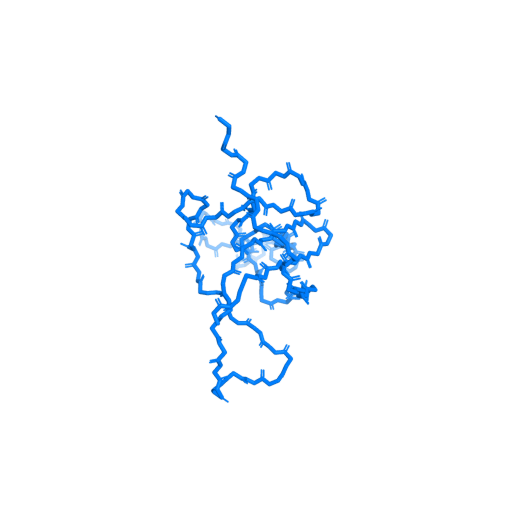8 ? -13.276 -0.932 20.479 1.00 91.06 98 GLU A CA 1
ATOM 785 C C . GLU A 1 98 ? -12.611 0.085 19.549 1.00 91.06 98 GLU A C 1
ATOM 787 O O . GLU A 1 98 ? -11.848 -0.269 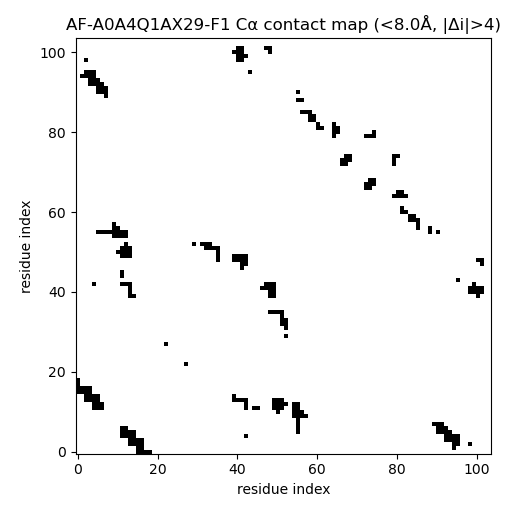18.650 1.00 91.06 98 GLU A O 1
ATOM 792 N N . VAL A 1 99 ? -12.975 1.355 19.705 1.00 95.06 99 VAL A N 1
ATOM 793 C CA . VAL A 1 99 ? -12.426 2.452 18.905 1.00 95.06 99 VAL A CA 1
ATOM 794 C C . VAL A 1 99 ? -11.618 3.324 19.843 1.00 95.06 99 VAL A C 1
ATOM 796 O O . VAL A 1 99 ? -12.163 4.231 20.467 1.00 95.06 99 VAL A O 1
ATOM 799 N N . ASP A 1 100 ? -10.333 3.016 19.936 1.00 94.50 100 ASP A N 1
ATOM 800 C CA . ASP A 1 100 ? -9.368 3.827 20.665 1.00 94.50 100 ASP A CA 1
ATOM 801 C C . ASP A 1 100 ? -8.766 4.877 19.722 1.00 94.50 100 ASP A C 1
ATOM 803 O O . ASP A 1 100 ? -8.325 4.562 18.612 1.00 94.50 100 ASP A O 1
ATOM 807 N N . TRP A 1 101 ? -8.775 6.138 20.143 1.00 94.62 101 TRP A N 1
ATOM 808 C CA . TRP A 1 101 ? -8.208 7.245 19.382 1.00 94.62 101 TRP A CA 1
ATOM 809 C C . TRP A 1 101 ? -6.754 7.526 19.732 1.00 94.62 101 TRP A C 1
ATOM 811 O O . TRP A 1 101 ? -6.170 8.359 19.051 1.00 94.62 101 TRP A O 1
ATOM 821 N N . LEU A 1 102 ? -6.143 6.830 20.697 1.00 91.25 102 LEU A N 1
ATOM 822 C CA . LEU A 1 102 ? -4.743 7.023 21.098 1.00 91.25 102 LEU A CA 1
ATOM 823 C C . LEU A 1 102 ? -4.413 8.509 21.338 1.00 91.25 102 LEU A C 1
ATOM 825 O O . LEU A 1 102 ? -3.384 9.013 20.881 1.00 91.25 102 LEU A O 1
ATOM 829 N N . GLU A 1 103 ? -5.360 9.216 21.949 1.00 87.31 103 GLU A N 1
ATOM 830 C CA . GLU A 1 103 ? -5.313 10.638 22.281 1.00 87.31 103 GLU A CA 1
ATOM 831 C C . GLU A 1 103 ? -5.522 10.743 23.793 1.00 87.31 103 GLU A C 1
ATOM 833 O O . GLU A 1 103 ? -6.657 10.693 24.265 1.00 87.31 103 GLU A O 1
ATOM 838 N N . ASP A 1 104 ? -4.407 10.826 24.520 1.00 70.56 104 ASP A N 1
ATOM 839 C CA . ASP A 1 104 ? -4.337 11.236 25.928 1.00 70.56 104 ASP A CA 1
ATOM 840 C C . ASP A 1 104 ? -3.980 12.729 26.025 1.00 70.56 104 ASP A C 1
ATOM 842 O O . ASP A 1 104 ? -3.157 13.198 25.196 1.00 70.56 104 ASP A O 1
#

Radius of gyration: 17.97 Å; Cα contacts (8 Å, |Δi|>4): 149; chains: 1; bounding box: 45×24×55 Å

Secondary structure (DSSP, 8-state):
--EEEEE-SS-EEEEE----TTSPTT---PPTT--SSSS-PBPTTTSSB-B-TTTT------GGGG--SBTTB---TTTSS-----TT---EEEE-S-------

Solvent-accessible surface area (backbone atoms only — not comparable to full-atom values): 6738 Å² total; per-residue (Å²): 111,51,54,29,39,41,30,47,99,64,25,39,24,35,45,70,44,82,85,58,90,88,55,58,89,97,61,85,86,76,74,86,80,55,69,57,86,60,94,41,34,36,26,92,89,71,80,38,71,21,34,35,84,62,31,49,5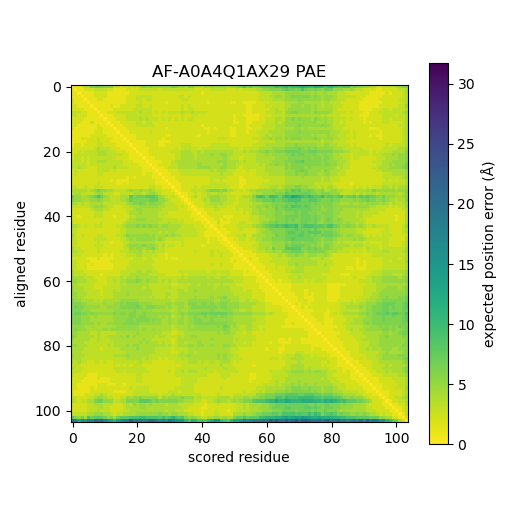1,66,89,55,82,53,72,83,36,69,58,56,86,51,78,93,43,34,72,43,94,97,73,46,58,69,62,85,62,72,84,89,67,74,66,51,75,47,73,53,91,71,86,46,66,88,76,130

Mean predicted aligned error: 3.43 Å

pLDDT: mean 95.5, std 3.33, range [70.56, 98.12]

Nearest PDB structures (foldseek):
  1siw-assembly1_A  TM=9.970E-01  e=1.464E-08  Escherichia coli
  3ir7-assembly1_A  TM=9.988E-01  e=2.243E-08  Escherichia coli K-12
  3ir6-assembly1_A  TM=9.983E-01  e=3.232E-08  Escherichia coli K-12
  3ir5-assembly1_A  TM=9.985E-01  e=3.651E-08  Escherichia coli K-12
  1q16-assembly1_A  TM=9.986E-01  e=1.093E-07  Escherichia coli

Foldseek 3Di:
DFWKWKADPQFIAIDDDDDDPPDDPPDDDDDPDDDQPPPFFADPVPRGTGDDPCSQFDADFDVVQVDAPDVLRHDDVVRTHTDRDGPPGDIDMDTDPDGHRPDD

Sequence (104 aa):
NQWLEVYNRNGVVTARAVVSHRMPRGTMFMYHAQDKHIETPGSEITETRGGSHNAPTRIHLKPTQLVGGYAQISYHFNYYGPIGNQRDVYVAVRKLKEVDWLED